Protein AF-A0A956B8N9-F1 (afdb_monomer_lite)

Sequence (97 aa):
RTLYRQVYGRDIGAKLADQLNSGPEVVLPKGDITPALQPGDLVFMVTYAYLPRSVAVYLGGGKLLQSEVIRGVVLADIPKNVPDFLYVVARRPLAPR

pLDDT: mean 93.02, std 5.48, range [58.09, 97.88]

Structure (mmCIF, N/CA/C/O backbone):
data_AF-A0A956B8N9-F1
#
_entry.id   AF-A0A956B8N9-F1
#
loop_
_atom_site.group_PDB
_atom_site.id
_atom_site.type_symbol
_atom_site.label_atom_id
_atom_site.label_alt_id
_atom_site.label_comp_id
_atom_site.label_asym_id
_atom_site.label_entity_id
_atom_site.label_seq_id
_atom_site.pdbx_PDB_ins_code
_atom_site.Cartn_x
_atom_site.Cartn_y
_atom_site.Cartn_z
_atom_site.occupancy
_atom_site.B_iso_or_equiv
_atom_site.auth_seq_id
_atom_site.auth_comp_id
_atom_site.auth_asym_id
_atom_site.auth_atom_id
_atom_site.pdbx_PDB_model_num
ATOM 1 N N . ARG A 1 1 ? -9.756 1.002 -1.116 1.00 86.56 1 ARG A N 1
ATOM 2 C CA . ARG A 1 1 ? -10.845 1.969 -0.806 1.00 86.56 1 ARG A CA 1
ATOM 3 C C . ARG A 1 1 ? -11.906 1.436 0.161 1.00 86.56 1 ARG A C 1
ATOM 5 O O . ARG A 1 1 ? -12.043 2.015 1.228 1.00 86.56 1 ARG A O 1
ATOM 12 N N . THR A 1 2 ? -12.683 0.401 -0.194 1.00 89.31 2 THR A N 1
ATOM 13 C CA . THR A 1 2 ? -13.883 -0.018 0.570 1.00 89.31 2 THR A CA 1
ATOM 14 C C . THR A 1 2 ? -13.604 -0.283 2.047 1.00 89.31 2 THR A C 1
ATOM 16 O O . THR A 1 2 ? -14.292 0.295 2.880 1.00 89.31 2 THR A O 1
ATOM 19 N N . LEU A 1 3 ? -12.542 -1.041 2.349 1.00 91.75 3 LEU A N 1
ATOM 20 C CA . LEU A 1 3 ? -12.069 -1.296 3.714 1.00 91.75 3 LEU A CA 1
ATOM 21 C C . LEU A 1 3 ? -11.909 0.003 4.522 1.00 91.75 3 LEU A C 1
ATOM 23 O O . LEU A 1 3 ? -12.553 0.175 5.549 1.00 91.75 3 LEU A O 1
ATOM 27 N N . TYR A 1 4 ? -11.114 0.950 4.015 1.00 94.44 4 TYR A N 1
ATOM 28 C CA . TYR A 1 4 ? -10.831 2.203 4.720 1.00 94.44 4 TYR A CA 1
ATOM 29 C C . TYR A 1 4 ? -12.071 3.057 4.947 1.00 94.44 4 TYR A C 1
ATOM 31 O O . TYR A 1 4 ? -12.257 3.610 6.030 1.00 94.44 4 TYR A O 1
ATOM 39 N N . ARG A 1 5 ? -12.950 3.123 3.947 1.00 95.00 5 ARG A N 1
ATOM 40 C CA . ARG A 1 5 ? -14.159 3.936 4.037 1.00 95.00 5 ARG A CA 1
ATOM 41 C C . ARG A 1 5 ? -15.178 3.342 5.005 1.00 95.00 5 ARG A C 1
ATOM 43 O O . ARG A 1 5 ? -15.755 4.087 5.782 1.00 95.00 5 ARG A O 1
ATOM 50 N N . GLN A 1 6 ? -15.421 2.034 4.938 1.00 95.44 6 GLN A N 1
ATOM 51 C CA . GLN A 1 6 ? -16.468 1.386 5.733 1.00 95.44 6 GLN A CA 1
ATOM 52 C C . GLN A 1 6 ? -16.036 1.110 7.172 1.00 95.44 6 GLN A C 1
ATOM 54 O O . GLN A 1 6 ? -16.846 1.271 8.074 1.00 95.44 6 GLN A O 1
ATOM 59 N N . VAL A 1 7 ? -14.780 0.713 7.389 1.00 94.94 7 VAL A N 1
ATOM 60 C CA . VAL A 1 7 ? -14.293 0.328 8.723 1.00 94.94 7 VAL A CA 1
ATOM 61 C C . VAL A 1 7 ? -13.736 1.527 9.486 1.00 94.94 7 VAL A C 1
ATOM 63 O O . VAL A 1 7 ? -13.988 1.663 10.677 1.00 94.94 7 VAL A O 1
ATOM 66 N N . TYR A 1 8 ? -13.009 2.417 8.805 1.00 93.31 8 TYR A N 1
ATOM 67 C CA . TYR A 1 8 ? -12.303 3.531 9.451 1.00 93.31 8 TYR A CA 1
ATOM 68 C C . TYR A 1 8 ? -12.890 4.909 9.121 1.00 93.31 8 TYR A C 1
ATOM 70 O O . TYR A 1 8 ? -12.324 5.926 9.516 1.00 93.31 8 TYR A O 1
ATOM 78 N N . GLY A 1 9 ? -13.981 4.980 8.349 1.00 94.12 9 GLY A N 1
ATOM 79 C CA . GLY A 1 9 ? -14.564 6.257 7.924 1.00 94.12 9 GLY A CA 1
ATOM 80 C C . GLY A 1 9 ? -13.622 7.113 7.065 1.00 94.12 9 GLY A C 1
ATOM 81 O O . GLY A 1 9 ? -13.821 8.322 6.945 1.00 94.12 9 GLY A O 1
ATOM 82 N N . ARG A 1 10 ? -12.574 6.520 6.472 1.00 93.19 10 ARG A N 1
ATOM 83 C CA . ARG A 1 10 ? -11.575 7.228 5.660 1.00 93.19 10 ARG A CA 1
ATOM 84 C C . ARG A 1 10 ? -11.760 6.974 4.174 1.00 93.19 10 ARG A C 1
ATOM 86 O O . ARG A 1 10 ? -11.555 5.861 3.693 1.00 93.19 10 ARG A O 1
ATOM 93 N N . ASP A 1 11 ? -12.097 8.026 3.428 1.00 94.56 11 ASP A N 1
ATOM 94 C CA . ASP A 1 11 ? -12.017 7.975 1.969 1.00 94.56 11 ASP A CA 1
ATOM 95 C C . ASP A 1 11 ? -10.584 8.263 1.513 1.00 94.56 11 ASP A C 1
ATOM 97 O O . ASP A 1 11 ? -10.019 9.315 1.805 1.00 94.56 11 ASP A O 1
ATOM 101 N N . ILE A 1 12 ? -10.010 7.295 0.807 1.00 95.38 12 ILE A N 1
ATOM 102 C CA . ILE A 1 12 ? -8.669 7.352 0.213 1.00 95.38 12 ILE A CA 1
ATOM 103 C C . ILE A 1 12 ? -8.738 7.471 -1.318 1.00 95.38 12 ILE A C 1
ATOM 105 O O . ILE A 1 12 ? -7.728 7.341 -1.996 1.00 95.38 12 ILE A O 1
ATOM 109 N N . GLY A 1 13 ? -9.936 7.657 -1.881 1.00 95.56 13 GLY A N 1
ATOM 110 C CA . GLY A 1 13 ? -10.154 7.697 -3.323 1.00 95.56 13 GLY A CA 1
ATOM 111 C C . GLY A 1 13 ? -10.247 6.312 -3.973 1.00 95.56 13 GLY A C 1
ATOM 112 O O . GLY A 1 13 ? -9.954 5.265 -3.381 1.00 95.56 13 GLY A O 1
ATOM 113 N N . ALA A 1 14 ? -10.745 6.290 -5.209 1.00 93.50 14 ALA A N 1
ATOM 114 C CA . ALA A 1 14 ? -11.011 5.055 -5.949 1.00 93.50 14 ALA A CA 1
ATOM 115 C C . ALA A 1 14 ? -9.837 4.618 -6.824 1.00 93.50 14 ALA A C 1
ATOM 117 O O . ALA A 1 14 ? -9.670 3.418 -7.035 1.00 93.50 14 ALA A O 1
ATOM 118 N N . LYS A 1 15 ? -9.023 5.561 -7.303 1.00 95.25 15 LYS A N 1
ATOM 119 C CA . LYS A 1 15 ? -7.882 5.278 -8.175 1.00 95.25 15 LYS A CA 1
ATOM 120 C C . LYS A 1 15 ? -6.608 5.114 -7.348 1.00 95.25 15 LYS A C 1
ATOM 122 O O . LYS A 1 15 ? -6.486 5.686 -6.269 1.00 95.25 15 LYS A O 1
ATOM 127 N N . LEU A 1 16 ? -5.636 4.372 -7.882 1.00 94.81 16 LEU A N 1
ATOM 128 C CA . LEU A 1 16 ? -4.321 4.209 -7.246 1.00 94.81 16 LEU A CA 1
ATOM 129 C C . LEU A 1 16 ? -3.621 5.552 -7.003 1.00 94.81 16 LEU A C 1
ATOM 131 O O . LEU A 1 16 ? -3.040 5.745 -5.943 1.00 94.81 16 LEU A O 1
ATOM 135 N N . ALA A 1 17 ? -3.715 6.481 -7.958 1.00 95.31 17 ALA A N 1
ATOM 136 C CA . ALA A 1 17 ? -3.125 7.812 -7.828 1.00 95.31 17 ALA A CA 1
ATOM 137 C C . ALA A 1 17 ? -3.724 8.611 -6.656 1.00 95.31 17 ALA A C 1
ATOM 139 O O . ALA A 1 17 ? -2.990 9.274 -5.931 1.00 95.31 17 ALA A O 1
ATOM 140 N N . ASP A 1 18 ? -5.037 8.511 -6.426 1.00 96.38 18 ASP A N 1
ATOM 141 C CA . ASP A 1 18 ? -5.688 9.173 -5.287 1.00 96.38 18 ASP A CA 1
ATOM 142 C C . ASP A 1 18 ? -5.186 8.573 -3.964 1.00 96.38 18 ASP A C 1
ATOM 144 O O . ASP A 1 18 ? -4.831 9.288 -3.029 1.00 96.38 18 ASP A O 1
ATOM 148 N N . GLN A 1 19 ? -5.099 7.241 -3.915 1.00 96.88 19 GLN A N 1
ATOM 149 C CA . GLN A 1 19 ? -4.668 6.495 -2.733 1.00 96.88 19 GLN A CA 1
ATOM 150 C C . GLN A 1 19 ? -3.202 6.774 -2.391 1.00 96.88 19 GLN A C 1
ATOM 152 O O . GLN A 1 19 ? -2.865 6.915 -1.216 1.00 96.88 19 GLN A O 1
ATOM 157 N N . LEU A 1 20 ? -2.343 6.914 -3.402 1.00 96.88 20 LEU A N 1
ATOM 158 C CA . LEU A 1 20 ? -0.937 7.282 -3.235 1.00 96.88 20 LEU A CA 1
ATOM 159 C C . LEU A 1 20 ? -0.766 8.691 -2.643 1.00 96.88 20 LEU A C 1
ATOM 161 O O . LEU A 1 20 ? 0.244 8.974 -2.013 1.00 96.88 20 LEU A O 1
ATOM 165 N N . ASN A 1 21 ? -1.771 9.555 -2.779 1.00 94.94 21 ASN A N 1
ATOM 166 C CA . ASN A 1 21 ? -1.786 10.887 -2.177 1.00 94.94 21 ASN A CA 1
ATOM 167 C C . ASN A 1 21 ? -2.530 10.938 -0.828 1.00 94.94 21 ASN A C 1
ATOM 169 O O . ASN A 1 21 ? -2.685 12.012 -0.247 1.00 94.94 21 ASN A O 1
ATOM 173 N N . SER A 1 22 ? -2.998 9.801 -0.303 1.00 94.25 22 SER A N 1
ATOM 174 C CA . SER A 1 22 ? -3.806 9.766 0.920 1.00 94.25 22 SER A CA 1
ATOM 175 C C . SER A 1 22 ? -2.950 9.687 2.191 1.00 94.25 22 SER A C 1
ATOM 177 O O . SER A 1 22 ? -2.153 8.771 2.356 1.00 94.25 22 SER A O 1
ATOM 179 N N . GLY A 1 23 ? -3.120 10.642 3.112 1.00 94.50 23 GLY A N 1
ATOM 180 C CA . GLY A 1 23 ? -2.328 10.720 4.352 1.00 94.50 23 GLY A CA 1
ATOM 181 C C . GLY A 1 23 ? -0.855 11.098 4.126 1.00 94.50 23 GLY A C 1
ATOM 182 O O . GLY A 1 23 ? -0.446 11.267 2.978 1.00 94.50 23 GLY A O 1
ATOM 183 N N . PRO A 1 24 ? -0.055 11.271 5.192 1.00 96.31 24 PRO A N 1
ATOM 184 C CA . PRO A 1 24 ? 1.375 11.559 5.085 1.00 96.31 24 PRO A CA 1
ATOM 185 C C . PRO A 1 24 ? 2.172 10.399 4.470 1.00 96.31 24 PRO A C 1
ATOM 187 O O . PRO A 1 24 ? 1.789 9.231 4.576 1.00 96.31 24 PRO A O 1
ATOM 190 N N . GLU A 1 25 ? 3.296 10.739 3.838 1.00 96.25 25 GLU A N 1
ATOM 191 C CA . GLU A 1 25 ? 4.290 9.764 3.386 1.00 96.25 25 GLU A CA 1
ATOM 192 C C . GLU A 1 25 ? 5.023 9.149 4.577 1.00 96.25 25 GLU A C 1
ATOM 194 O O . GLU A 1 25 ? 5.357 9.840 5.540 1.00 96.25 25 GLU A O 1
ATOM 199 N N . VAL A 1 26 ? 5.283 7.847 4.507 1.00 97.25 26 VAL A N 1
ATOM 200 C CA . VAL A 1 26 ? 6.115 7.149 5.484 1.00 97.25 26 VAL A CA 1
ATOM 201 C C . VAL A 1 26 ? 7.544 7.131 4.960 1.00 97.25 26 VAL A C 1
ATOM 203 O O . VAL A 1 26 ? 7.808 6.605 3.880 1.00 97.25 26 VAL A O 1
ATOM 206 N N . VAL A 1 27 ? 8.476 7.685 5.734 1.00 96.06 27 VAL A N 1
ATOM 207 C CA . VAL A 1 27 ? 9.902 7.657 5.396 1.00 96.06 27 VAL A CA 1
ATOM 208 C C . VAL A 1 27 ? 10.423 6.235 5.582 1.00 96.06 27 VAL A C 1
ATOM 210 O O . VAL A 1 27 ? 10.513 5.744 6.707 1.00 96.06 27 VAL A O 1
ATOM 213 N N . LEU A 1 28 ? 10.752 5.570 4.475 1.00 93.12 28 LEU A N 1
ATOM 214 C CA . LEU A 1 28 ? 11.253 4.200 4.492 1.00 93.12 28 LEU A CA 1
ATOM 215 C C . LEU A 1 28 ? 12.789 4.191 4.509 1.00 93.12 28 LEU A C 1
ATOM 217 O O . LEU A 1 28 ? 13.412 4.838 3.661 1.00 93.12 28 LEU A O 1
ATOM 221 N N . PRO A 1 29 ? 13.425 3.469 5.447 1.00 90.56 29 PRO A N 1
ATOM 222 C CA . PRO A 1 29 ? 14.870 3.291 5.432 1.00 90.56 29 PRO A CA 1
ATOM 223 C C . PRO A 1 29 ? 15.300 2.431 4.236 1.00 90.56 29 PRO A C 1
ATOM 225 O O . PRO A 1 29 ? 14.511 1.683 3.658 1.00 90.56 29 PRO A O 1
ATOM 228 N N . LYS A 1 30 ? 16.589 2.491 3.888 1.00 84.19 30 LYS A N 1
ATOM 229 C CA . LYS A 1 30 ? 17.177 1.501 2.977 1.00 84.19 30 LYS A CA 1
ATOM 230 C C . LYS A 1 30 ? 17.236 0.138 3.672 1.00 84.19 30 LYS A C 1
ATOM 232 O O . LYS A 1 30 ? 17.702 0.051 4.805 1.00 84.19 30 LYS A O 1
ATOM 237 N N . GLY A 1 31 ? 16.838 -0.918 2.966 1.00 85.94 31 GLY A N 1
ATOM 238 C CA . GLY A 1 31 ? 16.856 -2.287 3.485 1.00 85.94 31 GLY A CA 1
ATOM 239 C C . GLY A 1 31 ? 15.520 -2.683 4.108 1.00 85.94 31 GLY A C 1
ATOM 240 O O . GLY A 1 31 ? 14.497 -2.654 3.428 1.00 85.94 31 GLY A O 1
ATOM 241 N N . ASP A 1 32 ? 15.533 -3.099 5.376 1.00 89.88 32 ASP A N 1
ATOM 242 C CA . ASP A 1 32 ? 14.317 -3.536 6.063 1.00 89.88 32 ASP A CA 1
ATOM 243 C C . ASP A 1 32 ? 13.408 -2.347 6.401 1.00 89.88 32 ASP A C 1
ATOM 245 O O . ASP A 1 32 ? 13.686 -1.547 7.294 1.00 89.88 32 ASP A O 1
ATOM 249 N N . ILE A 1 33 ? 12.298 -2.254 5.671 1.00 92.50 33 ILE A N 1
ATOM 250 C CA . ILE A 1 33 ? 11.298 -1.197 5.824 1.00 92.50 33 ILE A CA 1
ATOM 251 C C . ILE A 1 33 ? 10.271 -1.494 6.922 1.00 92.50 33 ILE A C 1
ATOM 253 O O . ILE A 1 33 ? 9.514 -0.599 7.301 1.00 92.50 33 ILE A O 1
ATOM 257 N N . THR A 1 34 ? 10.212 -2.731 7.429 1.00 93.50 34 THR A N 1
ATOM 258 C CA . THR A 1 34 ? 9.183 -3.157 8.390 1.00 93.50 34 THR A CA 1
ATOM 259 C C . THR A 1 34 ? 9.096 -2.293 9.650 1.00 93.50 34 THR A C 1
ATOM 261 O O . THR A 1 34 ? 7.963 -2.050 10.072 1.00 93.50 34 THR A O 1
ATOM 264 N N . PRO A 1 35 ? 10.197 -1.760 10.230 1.00 94.81 35 PRO A N 1
ATOM 265 C CA . PRO A 1 35 ? 10.108 -0.965 11.456 1.00 94.81 35 PRO A CA 1
ATOM 266 C C . PRO A 1 35 ? 9.467 0.415 11.257 1.00 94.81 35 PRO A C 1
ATOM 268 O O . PRO A 1 35 ? 8.982 1.008 12.217 1.00 94.81 35 PRO A O 1
ATOM 271 N N . ALA A 1 36 ? 9.471 0.946 10.029 1.00 95.69 36 ALA A N 1
ATOM 272 C CA . ALA A 1 36 ? 8.881 2.252 9.722 1.00 95.69 36 ALA A CA 1
ATOM 273 C C . ALA A 1 36 ? 7.359 2.179 9.499 1.00 95.69 36 ALA A C 1
ATOM 275 O O . ALA A 1 36 ? 6.650 3.184 9.635 1.00 95.69 36 ALA A O 1
ATOM 276 N N . LEU A 1 37 ? 6.862 0.993 9.144 1.00 96.81 37 LEU A N 1
ATOM 277 C CA . LEU A 1 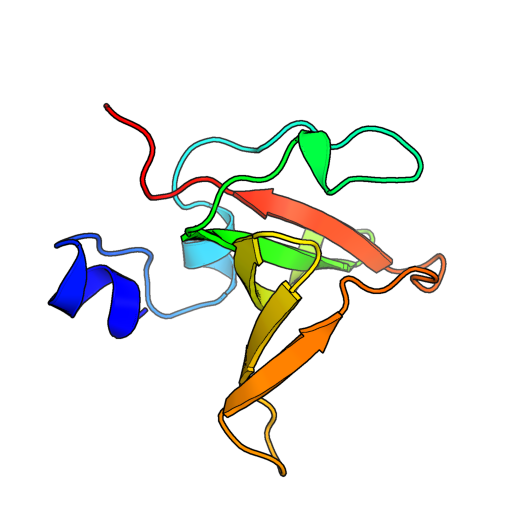37 ? 5.472 0.758 8.779 1.00 96.81 37 LEU A CA 1
ATOM 278 C C . LEU A 1 37 ? 4.598 0.459 10.002 1.00 96.81 37 LEU A C 1
ATOM 280 O O . LEU A 1 37 ? 5.019 -0.178 10.967 1.00 96.81 37 LEU A O 1
ATOM 284 N N . GLN A 1 38 ? 3.334 0.863 9.922 1.00 97.25 38 GLN A N 1
ATOM 285 C CA . GLN A 1 38 ? 2.296 0.593 10.915 1.00 97.25 38 GLN A CA 1
ATOM 286 C C . GLN A 1 38 ? 1.105 -0.123 10.268 1.00 97.25 38 GLN A C 1
ATOM 288 O O . GLN A 1 38 ? 0.803 0.141 9.100 1.00 97.25 38 GLN A O 1
ATOM 293 N N . PRO A 1 39 ? 0.414 -1.035 10.981 1.00 96.94 39 PRO A N 1
ATOM 294 C CA . PRO A 1 39 ? -0.782 -1.678 10.451 1.00 96.94 39 PRO A CA 1
ATOM 295 C C . PRO A 1 39 ? -1.795 -0.652 9.926 1.00 96.94 39 PRO A C 1
ATOM 297 O O . PRO A 1 39 ? -2.132 0.314 10.608 1.00 96.94 39 PRO A O 1
ATOM 300 N N . GLY A 1 40 ? -2.272 -0.861 8.701 1.00 96.69 40 GLY A N 1
ATOM 301 C CA . GLY A 1 40 ? -3.130 0.080 7.985 1.00 96.69 40 GLY A CA 1
ATOM 302 C C . GLY A 1 40 ? -2.387 1.091 7.105 1.00 96.69 40 GLY A C 1
ATOM 303 O O . GLY A 1 40 ? -3.054 1.846 6.393 1.00 96.69 40 GLY A O 1
ATOM 304 N N . ASP A 1 41 ? -1.053 1.097 7.078 1.00 97.81 41 ASP A N 1
ATOM 305 C CA . ASP A 1 41 ? -0.300 1.803 6.040 1.00 97.81 41 ASP A CA 1
ATOM 306 C C . ASP A 1 41 ? -0.581 1.179 4.667 1.00 97.81 41 ASP A C 1
ATOM 308 O O . ASP A 1 41 ? -0.696 -0.041 4.514 1.00 97.81 41 ASP A O 1
ATOM 312 N N . LEU A 1 42 ? -0.690 2.033 3.654 1.00 97.69 42 LEU A N 1
ATOM 313 C CA . LEU A 1 42 ? -0.761 1.625 2.260 1.00 97.69 42 LEU A CA 1
ATOM 314 C C . LEU A 1 42 ? 0.657 1.527 1.713 1.00 97.69 42 LEU A C 1
ATOM 316 O O . LEU A 1 42 ? 1.385 2.516 1.726 1.00 97.69 42 LEU A O 1
ATOM 320 N N . VAL A 1 43 ? 1.031 0.359 1.207 1.00 97.25 43 VAL A N 1
ATOM 321 C CA . VAL A 1 43 ? 2.338 0.093 0.602 1.00 97.25 43 VAL A CA 1
ATOM 322 C C . VAL A 1 43 ? 2.153 -0.037 -0.902 1.00 97.25 43 VAL A C 1
ATOM 324 O O . VAL A 1 43 ? 1.355 -0.850 -1.366 1.00 97.25 43 VAL A O 1
ATOM 327 N N . PHE A 1 44 ? 2.878 0.767 -1.668 1.00 96.50 44 PHE A N 1
ATOM 328 C CA . PHE A 1 44 ? 2.770 0.833 -3.120 1.00 96.50 44 PHE A CA 1
ATOM 329 C C . PHE A 1 44 ? 4.057 0.363 -3.778 1.00 96.50 44 PHE A C 1
ATOM 331 O O . PHE A 1 44 ? 5.152 0.676 -3.313 1.00 96.50 44 PHE A O 1
ATOM 338 N N . MET A 1 45 ? 3.908 -0.305 -4.921 1.00 94.69 45 MET A N 1
ATOM 339 C CA . MET A 1 45 ? 4.984 -0.408 -5.902 1.00 94.69 45 MET A CA 1
ATOM 340 C C . MET A 1 45 ? 4.771 0.657 -6.969 1.00 94.69 45 MET A C 1
ATOM 342 O O . MET A 1 45 ? 3.700 0.734 -7.581 1.00 94.69 45 MET A O 1
ATOM 346 N N . VAL A 1 46 ? 5.796 1.462 -7.209 1.00 95.06 46 VAL A N 1
ATOM 347 C CA . VAL A 1 46 ? 5.780 2.576 -8.162 1.00 95.06 46 VAL A CA 1
ATOM 348 C C . VAL A 1 46 ? 6.976 2.468 -9.111 1.00 95.06 46 VAL A C 1
ATOM 350 O O . VAL A 1 46 ? 8.023 1.944 -8.746 1.00 95.06 46 VAL A O 1
ATOM 353 N N . THR A 1 47 ? 6.819 2.935 -10.347 1.00 94.19 47 THR A N 1
ATOM 354 C CA . THR A 1 47 ? 7.923 3.061 -11.330 1.00 94.19 47 THR A CA 1
ATOM 355 C C . THR A 1 47 ? 8.705 4.359 -11.127 1.00 94.19 47 THR A C 1
ATOM 357 O O . THR A 1 47 ? 8.102 5.260 -10.561 1.00 94.19 47 THR A O 1
ATOM 360 N N . TYR A 1 48 ? 9.889 4.532 -11.744 1.00 86.31 48 TYR A N 1
ATOM 361 C CA . TYR A 1 48 ? 10.727 5.771 -11.777 1.00 86.31 48 TYR A CA 1
ATOM 362 C C . TYR A 1 48 ? 10.023 7.120 -11.999 1.00 86.31 48 TYR A C 1
ATOM 364 O O . TYR A 1 48 ? 10.515 8.150 -11.544 1.00 86.31 48 TYR A O 1
ATOM 372 N N . ALA A 1 49 ? 8.858 7.137 -12.640 1.00 89.75 49 ALA A N 1
ATOM 373 C CA . ALA A 1 49 ? 8.030 8.336 -12.769 1.00 89.75 49 ALA A CA 1
ATOM 374 C C . ALA A 1 49 ? 7.026 8.527 -11.605 1.00 89.75 49 ALA A C 1
ATOM 376 O O . ALA A 1 49 ? 6.046 9.250 -11.748 1.00 89.75 49 ALA A O 1
ATOM 377 N N . TYR A 1 50 ? 7.217 7.831 -10.479 1.00 91.19 50 TYR A N 1
ATOM 378 C CA . TYR A 1 50 ? 6.304 7.769 -9.328 1.00 91.19 50 TYR A CA 1
ATOM 379 C C . TYR A 1 50 ? 4.871 7.305 -9.684 1.00 91.19 50 TYR A C 1
ATOM 381 O O . TYR A 1 50 ? 3.894 7.649 -9.022 1.00 91.19 50 TYR A O 1
ATOM 389 N N . LEU A 1 51 ? 4.723 6.501 -10.744 1.00 93.12 51 LEU A N 1
ATOM 390 C CA . LEU A 1 51 ? 3.426 5.968 -11.179 1.00 93.12 51 LEU A CA 1
ATOM 391 C C . LEU A 1 51 ? 3.089 4.669 -10.424 1.00 93.12 51 LEU A C 1
ATOM 393 O O . LEU A 1 51 ? 3.847 3.699 -10.547 1.00 93.12 51 LEU A O 1
ATOM 397 N N . PRO A 1 52 ? 1.964 4.599 -9.680 1.00 94.88 52 PRO A N 1
ATOM 398 C CA . PRO A 1 52 ? 1.606 3.412 -8.909 1.00 94.88 52 PRO A CA 1
ATOM 399 C C . PRO A 1 52 ? 1.155 2.265 -9.810 1.00 94.88 52 PRO A C 1
ATOM 401 O O . PRO A 1 52 ? 0.273 2.419 -10.656 1.00 94.88 52 PRO A O 1
ATOM 404 N N . ARG A 1 53 ? 1.748 1.090 -9.594 1.00 93.94 53 ARG A N 1
ATOM 405 C CA . ARG A 1 53 ? 1.409 -0.166 -10.277 1.00 93.94 53 ARG A CA 1
ATOM 406 C C . ARG A 1 53 ? 0.486 -1.042 -9.447 1.00 93.94 53 ARG A C 1
ATOM 408 O O . ARG A 1 53 ? -0.390 -1.700 -9.997 1.00 93.94 53 ARG A O 1
ATOM 415 N N . SER A 1 54 ? 0.682 -1.040 -8.136 1.00 93.56 54 SER A N 1
ATOM 416 C CA . SER A 1 54 ? -0.107 -1.819 -7.189 1.00 93.56 54 SER A CA 1
ATOM 417 C C . SER A 1 54 ? -0.128 -1.144 -5.822 1.00 93.56 54 SER A C 1
ATOM 419 O O . SER A 1 54 ? 0.667 -0.244 -5.541 1.00 93.56 54 SER A O 1
ATOM 421 N N . VAL A 1 55 ? -1.062 -1.587 -4.983 1.00 95.88 55 VAL A N 1
ATOM 422 C CA . VAL A 1 55 ? -1.184 -1.179 -3.585 1.00 95.88 55 VAL A CA 1
ATOM 423 C C . VAL A 1 55 ? -1.546 -2.388 -2.734 1.00 95.88 55 VAL A C 1
ATOM 425 O O . VAL A 1 55 ? -2.343 -3.235 -3.146 1.00 95.88 55 VAL A O 1
ATOM 428 N N . ALA A 1 56 ? -0.989 -2.433 -1.534 1.00 96.94 56 ALA A N 1
ATOM 429 C CA . ALA A 1 56 ? -1.308 -3.393 -0.497 1.00 96.94 56 ALA A CA 1
ATOM 430 C C . ALA A 1 56 ? -1.520 -2.679 0.843 1.00 96.94 56 ALA A C 1
ATOM 432 O O . ALA A 1 56 ? -1.051 -1.561 1.047 1.00 96.94 56 ALA A O 1
ATOM 433 N N . VAL A 1 57 ? -2.220 -3.332 1.764 1.00 97.62 57 VAL A N 1
ATOM 434 C CA . VAL A 1 57 ? -2.396 -2.872 3.147 1.00 97.62 57 VAL A CA 1
ATOM 435 C C . VAL A 1 57 ? -1.392 -3.603 4.025 1.00 97.62 57 VAL A C 1
ATOM 437 O O . VAL A 1 57 ? -1.392 -4.832 4.053 1.00 97.62 57 VAL A O 1
ATOM 440 N N . TYR A 1 58 ? -0.552 -2.883 4.761 1.00 97.88 58 TYR A N 1
ATOM 441 C CA . TYR A 1 58 ? 0.331 -3.503 5.743 1.00 97.88 58 TYR A CA 1
ATOM 442 C C 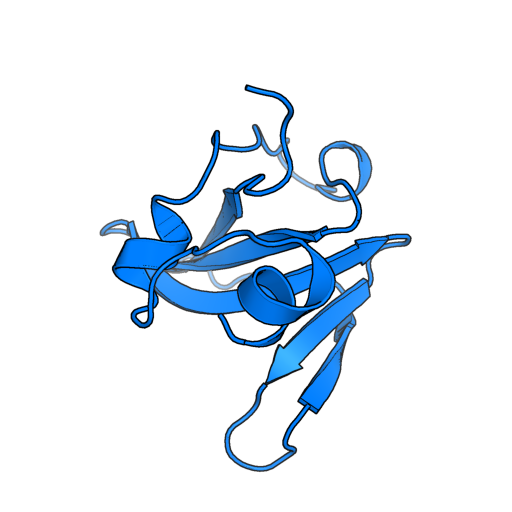. TYR A 1 58 ? -0.465 -3.961 6.964 1.00 97.88 58 TYR A C 1
ATOM 444 O O . TYR A 1 58 ? -1.254 -3.198 7.517 1.00 97.88 58 TYR A O 1
ATOM 452 N N . LEU A 1 59 ? -0.266 -5.207 7.390 1.00 96.94 59 LEU A N 1
ATOM 453 C CA . LEU A 1 59 ? -0.954 -5.791 8.546 1.00 96.94 59 LEU A CA 1
ATOM 454 C C . LEU A 1 59 ? -0.063 -5.889 9.793 1.00 96.94 59 LEU A C 1
ATOM 456 O O . LEU A 1 59 ? -0.552 -6.251 10.859 1.00 96.94 59 LEU A O 1
ATOM 460 N N . GLY A 1 60 ? 1.224 -5.550 9.680 1.00 95.88 60 GLY A N 1
ATOM 461 C CA . GLY A 1 60 ? 2.222 -5.805 10.719 1.00 95.88 60 GLY A CA 1
ATOM 462 C C . GLY A 1 60 ? 3.034 -7.075 10.451 1.00 95.88 60 GLY A C 1
ATOM 463 O O . GLY A 1 60 ? 2.680 -7.896 9.604 1.00 95.88 60 GLY A O 1
ATOM 464 N N . GLY A 1 61 ? 4.163 -7.219 11.150 1.00 94.50 61 GLY A N 1
ATOM 465 C CA . GLY A 1 61 ? 5.008 -8.419 11.080 1.00 94.50 61 GLY A CA 1
ATOM 466 C C . GLY A 1 61 ? 5.526 -8.761 9.677 1.00 94.50 61 GLY A C 1
ATOM 467 O O . GLY A 1 61 ? 5.689 -9.936 9.362 1.00 94.50 61 GLY A O 1
ATOM 468 N N . GLY A 1 62 ? 5.721 -7.764 8.807 1.00 95.00 62 GLY A N 1
ATOM 469 C CA . GLY A 1 62 ? 6.168 -7.989 7.427 1.00 95.00 62 GLY A CA 1
ATOM 470 C C . GLY A 1 62 ? 5.093 -8.509 6.465 1.00 95.00 62 GLY A C 1
ATOM 471 O O . GLY A 1 62 ? 5.434 -8.881 5.344 1.00 95.00 62 GLY A O 1
ATOM 472 N N . LYS A 1 63 ? 3.812 -8.527 6.862 1.00 97.50 63 LYS A N 1
ATOM 473 C CA . LYS A 1 63 ? 2.710 -9.033 6.033 1.00 97.50 63 LYS A CA 1
ATOM 474 C C . LYS A 1 63 ? 1.917 -7.923 5.348 1.00 97.50 63 LYS A C 1
ATOM 476 O O . LYS A 1 63 ? 1.594 -6.895 5.942 1.00 97.50 63 LYS A O 1
ATOM 481 N N . LEU A 1 64 ? 1.556 -8.183 4.099 1.00 97.25 64 LEU A N 1
ATOM 482 C CA . LEU A 1 64 ? 0.765 -7.334 3.220 1.00 97.25 64 LEU A CA 1
ATOM 483 C C . LEU A 1 64 ? -0.529 -8.053 2.827 1.00 97.25 64 LEU A C 1
ATOM 485 O O . LEU A 1 64 ? -0.511 -9.233 2.488 1.00 97.25 64 LEU A O 1
ATOM 489 N N . LEU A 1 65 ? -1.644 -7.329 2.820 1.00 96.81 65 LEU A N 1
ATOM 490 C CA . LEU A 1 65 ? -2.900 -7.758 2.216 1.00 96.81 65 LEU A CA 1
ATOM 491 C C . LEU A 1 65 ? -3.050 -7.067 0.862 1.00 96.81 65 LEU A C 1
ATOM 493 O O . LEU A 1 65 ? -3.154 -5.839 0.803 1.00 96.81 65 LEU A O 1
ATOM 497 N N . GLN A 1 66 ? -3.083 -7.834 -0.222 1.00 94.56 66 GLN A N 1
ATOM 498 C CA . GLN A 1 66 ? -3.224 -7.294 -1.574 1.00 94.56 66 GLN A CA 1
ATOM 499 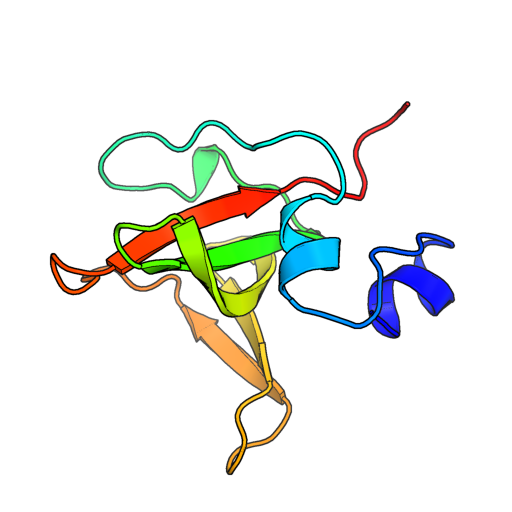C C . GLN A 1 66 ? -4.305 -8.025 -2.362 1.00 94.56 66 GLN A C 1
ATOM 501 O O . GLN A 1 66 ? -4.651 -9.164 -2.061 1.00 94.56 66 GLN A O 1
ATOM 506 N N . SER A 1 67 ? -4.845 -7.354 -3.377 1.00 92.75 67 SER A N 1
ATOM 507 C CA . SER A 1 67 ? -5.770 -7.966 -4.327 1.00 92.75 67 SER A CA 1
ATOM 508 C C . SER A 1 67 ? -5.035 -8.260 -5.625 1.00 92.75 67 SER A C 1
ATOM 510 O O . SER A 1 67 ? -4.493 -7.355 -6.255 1.00 92.75 67 SER A O 1
ATOM 512 N N . GLU A 1 68 ? -5.074 -9.513 -6.051 1.00 90.12 68 GLU A N 1
ATOM 513 C CA . GLU A 1 68 ? -4.544 -9.979 -7.325 1.00 90.12 68 GLU A CA 1
ATOM 514 C C . GLU A 1 68 ? -5.688 -10.335 -8.273 1.00 90.12 68 GLU A C 1
ATOM 516 O O . GLU A 1 68 ? -6.744 -10.805 -7.850 1.00 90.12 68 GLU A O 1
ATOM 521 N N . VAL A 1 69 ? -5.467 -10.140 -9.574 1.00 88.50 69 VAL A N 1
ATOM 522 C CA . VAL A 1 69 ? -6.496 -10.351 -10.608 1.00 88.50 69 VAL A CA 1
ATOM 523 C C . VAL A 1 69 ? -7.015 -11.791 -10.613 1.00 88.50 69 VAL A C 1
ATOM 525 O O . VAL A 1 69 ? -8.210 -12.009 -10.770 1.00 88.50 69 VAL A O 1
ATOM 528 N N . ILE A 1 70 ? -6.125 -12.769 -10.429 1.00 91.56 70 ILE A N 1
ATOM 529 C CA . ILE A 1 70 ? -6.458 -14.197 -10.564 1.00 91.56 70 ILE A CA 1
ATOM 530 C C . ILE A 1 70 ? -6.744 -14.839 -9.203 1.00 91.56 70 ILE A C 1
ATOM 532 O O . ILE A 1 70 ? -7.618 -15.693 -9.089 1.00 91.56 70 ILE A O 1
ATOM 536 N N . ARG A 1 71 ? -6.009 -14.442 -8.160 1.00 92.25 71 ARG A N 1
ATOM 537 C CA . ARG A 1 71 ? -6.075 -15.074 -6.833 1.00 92.25 71 ARG A CA 1
ATOM 538 C C . ARG A 1 71 ? -7.025 -14.379 -5.860 1.00 92.25 71 ARG A C 1
ATOM 540 O O . ARG A 1 71 ? -7.249 -14.889 -4.767 1.00 92.25 71 ARG A O 1
ATOM 547 N N . GLY A 1 72 ? -7.586 -13.234 -6.243 1.00 94.06 72 GLY A N 1
ATOM 548 C CA . GLY A 1 72 ? -8.407 -12.430 -5.350 1.00 94.06 72 GLY A CA 1
ATOM 549 C C . GLY A 1 72 ? -7.569 -11.816 -4.231 1.00 94.06 72 GLY A C 1
ATOM 550 O O . GLY A 1 72 ? -6.447 -11.365 -4.458 1.00 94.06 72 GLY A O 1
ATOM 551 N N . VAL A 1 73 ? -8.123 -11.762 -3.022 1.00 94.56 73 VAL A N 1
ATOM 552 C CA . VAL A 1 73 ? -7.443 -11.167 -1.865 1.00 94.56 73 VAL A CA 1
ATOM 553 C C . VAL A 1 73 ? -6.488 -12.184 -1.247 1.00 94.56 73 VAL A C 1
ATOM 555 O O . VAL A 1 73 ? -6.914 -13.250 -0.810 1.00 94.56 73 VAL A O 1
ATOM 558 N N . VAL A 1 74 ? -5.205 -11.836 -1.178 1.00 96.06 74 VAL A N 1
ATOM 559 C CA . VAL A 1 74 ? -4.140 -12.708 -0.672 1.00 96.06 74 VAL A CA 1
ATOM 560 C C . VAL A 1 74 ? -3.287 -12.009 0.381 1.00 96.06 74 VAL A C 1
ATOM 562 O O . VAL A 1 74 ? -3.124 -10.786 0.373 1.00 96.06 74 VAL A O 1
ATOM 565 N N . LEU A 1 75 ? -2.721 -12.818 1.276 1.00 96.75 75 LEU A N 1
ATOM 566 C CA . LEU A 1 75 ? -1.670 -12.406 2.197 1.00 96.75 75 LEU A CA 1
ATOM 567 C C . LEU A 1 75 ? -0.308 -12.668 1.543 1.00 96.75 75 LEU A C 1
ATOM 569 O O . LEU A 1 75 ? -0.040 -13.785 1.104 1.00 96.75 75 LEU A O 1
ATOM 573 N N . ALA A 1 76 ? 0.551 -11.659 1.508 1.00 94.38 76 ALA A N 1
ATOM 574 C CA . ALA A 1 76 ? 1.902 -11.743 0.972 1.00 94.38 76 ALA A CA 1
ATOM 575 C C . ALA A 1 76 ? 2.923 -11.217 1.988 1.00 94.38 76 ALA A C 1
ATOM 577 O O . ALA A 1 76 ? 2.582 -10.484 2.916 1.00 94.38 76 ALA A O 1
ATOM 578 N N . ASP A 1 77 ? 4.184 -11.590 1.810 1.00 94.75 77 ASP A N 1
ATOM 579 C CA . ASP A 1 77 ? 5.304 -10.951 2.498 1.00 94.75 77 ASP A CA 1
ATOM 580 C C . ASP A 1 77 ? 5.704 -9.655 1.787 1.00 94.75 77 ASP A C 1
ATOM 582 O O . ASP A 1 77 ? 5.515 -9.517 0.575 1.00 94.75 77 ASP A O 1
ATOM 586 N N . ILE A 1 78 ? 6.295 -8.710 2.524 1.00 91.44 78 ILE A N 1
ATOM 587 C CA . ILE A 1 78 ? 6.956 -7.558 1.900 1.00 91.44 78 ILE A CA 1
ATOM 588 C C . ILE A 1 78 ? 8.032 -8.074 0.930 1.00 91.44 78 ILE A C 1
ATOM 590 O O . ILE A 1 78 ? 8.870 -8.896 1.323 1.00 91.44 78 ILE A O 1
ATOM 594 N N . PRO A 1 79 ? 8.035 -7.609 -0.333 1.00 87.25 79 PRO A N 1
ATOM 595 C CA . PRO A 1 79 ? 9.016 -8.051 -1.309 1.00 87.25 79 PRO A CA 1
ATOM 596 C C . PRO A 1 79 ? 10.421 -7.647 -0.856 1.00 87.25 79 PRO A C 1
ATOM 598 O O . PRO A 1 79 ? 10.722 -6.467 -0.701 1.00 87.25 79 PRO A O 1
ATOM 601 N N . LYS A 1 80 ? 11.290 -8.643 -0.656 1.00 84.81 80 LYS A N 1
ATOM 602 C CA . LYS A 1 80 ? 12.697 -8.427 -0.276 1.00 84.81 80 LYS A CA 1
ATOM 603 C C . LYS A 1 80 ? 13.562 -7.976 -1.452 1.00 84.81 80 LYS A C 1
ATOM 605 O O . LYS A 1 80 ? 14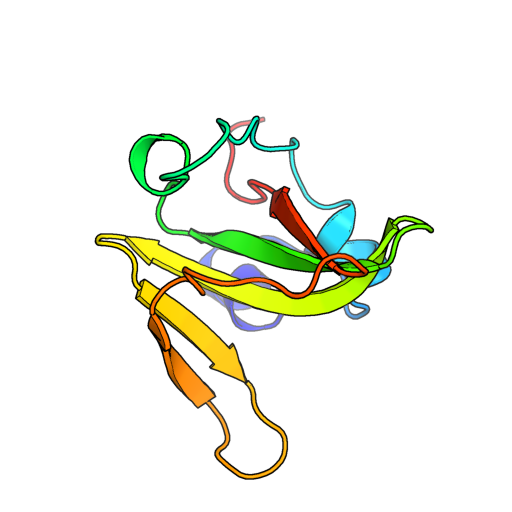.534 -7.263 -1.254 1.00 84.81 80 LYS A O 1
ATOM 610 N N . ASN A 1 81 ? 13.184 -8.393 -2.661 1.00 85.25 81 ASN A N 1
ATOM 611 C CA . ASN A 1 81 ? 13.870 -8.065 -3.903 1.00 85.25 81 ASN A CA 1
ATOM 612 C C . ASN A 1 81 ? 12.875 -7.365 -4.821 1.00 85.25 81 ASN A C 1
ATOM 614 O O . ASN A 1 81 ? 11.961 -7.997 -5.355 1.00 85.25 81 ASN A O 1
ATOM 618 N N . VAL A 1 82 ? 13.039 -6.058 -4.968 1.00 83.56 82 VAL A N 1
ATOM 619 C CA . VAL A 1 82 ? 12.236 -5.238 -5.873 1.00 83.56 82 VAL A CA 1
ATOM 620 C C . VAL A 1 82 ? 13.096 -4.972 -7.109 1.00 83.56 82 VAL A C 1
ATOM 622 O O . VAL A 1 82 ? 14.249 -4.584 -6.937 1.00 83.56 82 VAL A O 1
ATOM 625 N N . PRO A 1 83 ? 12.594 -5.215 -8.334 1.00 85.94 83 PRO A N 1
ATOM 626 C CA . PRO A 1 83 ? 13.342 -4.905 -9.549 1.00 85.94 83 PRO A CA 1
ATOM 627 C C . PRO A 1 83 ? 13.783 -3.438 -9.581 1.00 85.94 83 PRO A C 1
ATOM 629 O O . PRO A 1 83 ? 12.999 -2.577 -9.198 1.00 85.94 83 PRO A O 1
ATOM 632 N N . ASP A 1 84 ? 14.967 -3.144 -10.121 1.00 86.62 84 ASP A N 1
ATOM 633 C CA . ASP A 1 84 ? 15.583 -1.802 -10.074 1.00 86.62 84 ASP A CA 1
ATOM 634 C C . ASP A 1 84 ? 14.732 -0.672 -10.686 1.00 86.62 84 ASP A C 1
ATOM 636 O O . ASP A 1 84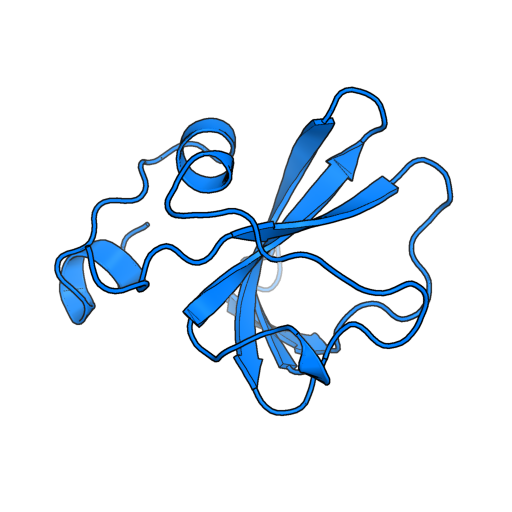 ? 14.902 0.501 -10.360 1.00 86.62 84 ASP A O 1
ATOM 640 N N . PHE A 1 85 ? 13.797 -1.006 -11.579 1.00 86.44 85 PHE A N 1
ATOM 641 C CA . PHE A 1 85 ? 12.877 -0.043 -12.198 1.00 86.44 85 PHE A CA 1
ATOM 642 C C . PHE A 1 85 ? 11.623 0.251 -11.353 1.00 86.44 85 PHE A C 1
ATOM 644 O O . PHE A 1 85 ? 10.779 1.060 -11.760 1.00 86.44 85 PHE A O 1
ATOM 651 N N . LEU A 1 86 ? 11.480 -0.415 -10.205 1.00 90.69 86 LEU A N 1
ATOM 652 C CA . LEU A 1 86 ? 10.423 -0.217 -9.223 1.00 90.69 86 LEU A CA 1
ATOM 653 C C . LEU A 1 86 ? 11.014 0.208 -7.880 1.00 90.69 86 LEU A C 1
ATOM 655 O O . LEU A 1 86 ? 12.124 -0.156 -7.507 1.00 90.69 86 LEU A O 1
ATOM 659 N N . TYR A 1 87 ? 10.219 0.934 -7.110 1.00 90.31 87 TYR A N 1
ATOM 660 C CA . TYR A 1 87 ? 10.513 1.226 -5.714 1.00 90.31 87 TYR A CA 1
ATOM 661 C C . TYR A 1 87 ? 9.251 1.140 -4.879 1.00 90.31 87 TYR A C 1
ATOM 663 O O . TYR A 1 87 ? 8.122 1.208 -5.376 1.00 90.31 87 TYR A O 1
ATOM 671 N N . VAL A 1 88 ? 9.480 0.941 -3.586 1.00 94.06 88 VAL A N 1
ATOM 672 C CA . VAL A 1 88 ? 8.430 0.848 -2.586 1.00 94.06 88 VAL A CA 1
ATOM 673 C C . VAL A 1 88 ? 8.272 2.204 -1.934 1.00 94.06 88 VAL A C 1
ATOM 675 O O . VAL A 1 88 ? 9.244 2.812 -1.494 1.00 94.06 88 VAL A O 1
ATOM 678 N N . VAL A 1 89 ? 7.030 2.657 -1.863 1.00 95.75 89 VAL A N 1
ATOM 679 C CA . VAL A 1 89 ? 6.639 3.855 -1.120 1.00 95.75 89 VAL A CA 1
ATOM 680 C C . VAL A 1 89 ? 5.459 3.507 -0.236 1.00 95.75 89 VAL A C 1
ATOM 682 O O . VAL A 1 89 ? 4.708 2.574 -0.530 1.00 95.75 89 VAL A O 1
ATOM 685 N N . ALA A 1 90 ? 5.286 4.242 0.855 1.00 97.44 90 ALA A N 1
ATOM 686 C CA . ALA A 1 90 ? 4.193 3.988 1.773 1.00 97.44 90 ALA A CA 1
ATOM 687 C C . ALA A 1 90 ? 3.500 5.275 2.211 1.00 97.44 90 ALA A C 1
ATOM 689 O O . ALA A 1 90 ? 4.114 6.337 2.324 1.00 97.44 90 ALA A O 1
ATOM 690 N N . ARG A 1 91 ? 2.195 5.166 2.453 1.00 97.75 91 ARG A N 1
ATOM 691 C CA . ARG A 1 91 ? 1.331 6.256 2.904 1.00 97.75 91 ARG A CA 1
ATOM 692 C C . ARG A 1 91 ? 0.549 5.833 4.136 1.00 97.75 91 ARG A C 1
ATOM 694 O O . ARG A 1 91 ? 0.097 4.691 4.209 1.00 97.75 91 ARG A O 1
ATOM 701 N N . ARG A 1 92 ? 0.326 6.764 5.063 1.00 97.44 92 ARG A N 1
ATOM 702 C CA . ARG A 1 92 ? -0.388 6.517 6.325 1.00 97.44 92 ARG A CA 1
ATOM 703 C C . ARG A 1 92 ? -1.742 7.232 6.362 1.00 97.44 92 ARG A C 1
ATOM 705 O O . ARG A 1 92 ? -1.877 8.270 7.007 1.00 97.44 92 ARG A O 1
ATOM 712 N N . PRO A 1 93 ? -2.790 6.704 5.708 1.00 96.25 93 PRO A N 1
ATOM 713 C CA . PRO A 1 93 ? -4.102 7.363 5.654 1.00 96.25 93 PRO A CA 1
ATOM 714 C C . PRO A 1 93 ? -4.832 7.431 7.008 1.00 96.25 93 PRO A C 1
ATOM 716 O O . PRO A 1 93 ? -5.776 8.209 7.154 1.00 96.25 93 PRO A O 1
ATOM 719 N N . LEU A 1 94 ? -4.417 6.621 7.988 1.00 94.62 94 LEU A N 1
ATOM 720 C CA . LEU A 1 94 ? -5.006 6.568 9.331 1.00 94.62 94 LEU A CA 1
ATOM 721 C C . LEU A 1 94 ? -4.271 7.443 10.361 1.00 94.62 94 LEU A C 1
ATOM 723 O O . LEU A 1 94 ? -4.592 7.370 11.544 1.00 94.62 94 LEU A O 1
ATOM 727 N N . ALA A 1 95 ? -3.306 8.269 9.940 1.00 87.44 95 ALA A N 1
ATOM 728 C CA . ALA A 1 95 ? -2.658 9.212 10.848 1.00 87.44 95 ALA A CA 1
ATOM 729 C C . ALA A 1 95 ? -3.698 10.165 11.485 1.00 87.44 95 ALA A C 1
ATOM 731 O O . ALA A 1 95 ? -4.627 10.609 10.789 1.00 87.44 95 ALA A O 1
ATOM 732 N N . PRO A 1 96 ? -3.553 10.504 12.782 1.00 73.12 96 PRO A N 1
ATOM 733 C CA . PRO A 1 96 ? -4.296 11.604 13.387 1.00 73.12 96 PRO A CA 1
ATOM 734 C C . PRO A 1 96 ? -4.079 12.885 12.572 1.00 73.12 96 PRO A C 1
ATOM 736 O O . PRO A 1 96 ? -2.976 13.115 12.074 1.00 73.12 96 PRO A O 1
ATOM 739 N N . ARG A 1 97 ? -5.145 13.671 12.392 1.00 58.09 97 ARG A N 1
ATOM 740 C CA . ARG A 1 97 ? -5.040 15.014 11.804 1.00 58.09 97 ARG A CA 1
ATOM 741 C C . ARG A 1 97 ? -4.423 15.982 12.796 1.00 58.09 97 ARG A C 1
ATOM 743 O O . ARG A 1 97 ? -4.726 15.819 13.997 1.00 58.09 97 ARG A O 1
#

Foldseek 3Di:
DCCCCPVVVFDQDDDPVSVLVAADWFDADPADRQVRDDFQKKKFKAFPVRHTPFIWTDHHPQWTWGQDPPPGTDIDGNDRDDPPRIDMIIHRNPDDD

Secondary structure (DSSP, 8-state):
-HHHHHHH-----SSHHHHHTSSPEE-PPSS--GGG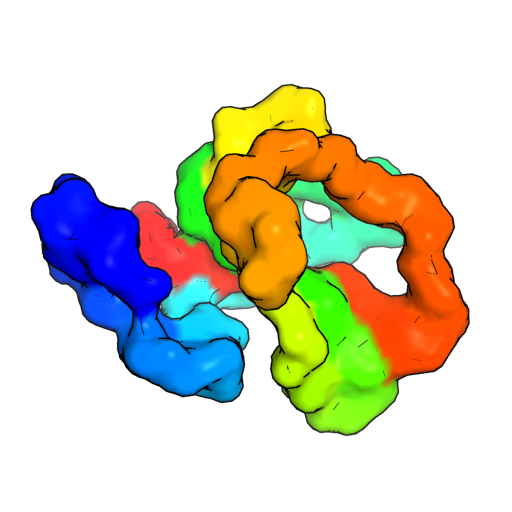--TT-EEEEEETTTEEEEEEEEEETTEEEEEETTTEEEEEEPPSS--TTEEEEEE-TTS--

Radius of gyration: 12.71 Å; chains: 1; bounding box: 34×30×26 Å